Protein AF-A0A8G2F5Y2-F1 (afdb_monomer)

pLDDT: mean 88.44, std 10.43, range [53.28, 97.81]

Secondary structure (DSSP, 8-state):
-------TTSHHHHHHHHHHHTSTT-----------GGGTS-HHHHHHHHHHHHHHHTT-PPPHHHHHHHHGGG-

Mean predicted aligned error: 11.8 Å

Structure (mmCIF, N/CA/C/O backbone):
data_AF-A0A8G2F5Y2-F1
#
_entry.id   AF-A0A8G2F5Y2-F1
#
loop_
_atom_site.group_PDB
_atom_site.id
_atom_site.type_symbol
_atom_site.label_atom_id
_atom_site.label_alt_id
_atom_site.label_comp_id
_atom_site.label_asym_id
_atom_site.label_entity_id
_atom_site.label_seq_id
_atom_site.pdbx_PDB_ins_code
_atom_site.Cartn_x
_atom_site.Cartn_y
_atom_site.Cartn_z
_atom_site.occupancy
_atom_site.B_iso_or_equiv
_atom_site.auth_seq_id
_atom_site.auth_comp_id
_atom_site.auth_asym_id
_atom_site.auth_atom_id
_atom_site.pdbx_PDB_model_num
ATOM 1 N N . MET A 1 1 ? 21.491 2.179 -32.893 1.00 68.69 1 MET A N 1
ATOM 2 C CA . MET A 1 1 ? 20.335 2.359 -31.993 1.00 68.69 1 MET A CA 1
ATOM 3 C C . MET A 1 1 ? 19.423 3.357 -32.672 1.00 68.69 1 MET A C 1
ATOM 5 O O . MET A 1 1 ? 19.901 4.428 -33.020 1.00 68.69 1 MET A O 1
ATOM 9 N N . THR A 1 2 ? 18.189 2.960 -32.966 1.00 87.62 2 THR A N 1
ATOM 10 C CA . THR A 1 2 ? 17.233 3.767 -33.735 1.00 87.62 2 THR A CA 1
ATOM 11 C C . THR A 1 2 ? 16.066 4.102 -32.825 1.00 87.62 2 THR A C 1
ATOM 13 O O . THR A 1 2 ? 15.536 3.202 -32.178 1.00 87.62 2 THR A O 1
ATOM 16 N N . THR A 1 3 ? 15.682 5.374 -32.772 1.00 86.94 3 THR A N 1
ATOM 17 C CA . THR A 1 3 ? 14.551 5.839 -31.964 1.00 86.94 3 THR A CA 1
ATOM 18 C C . THR A 1 3 ? 13.326 5.992 -32.853 1.00 86.94 3 THR A C 1
ATOM 20 O O . THR A 1 3 ? 13.398 6.636 -33.898 1.00 86.94 3 THR A O 1
ATOM 23 N N . ILE A 1 4 ? 12.211 5.408 -32.427 1.00 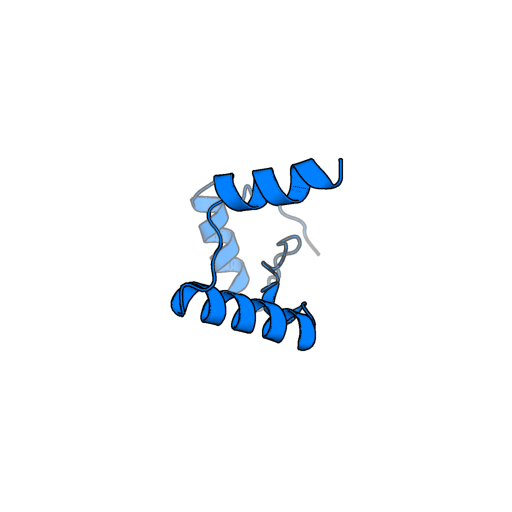88.00 4 ILE A N 1
ATOM 24 C CA . ILE A 1 4 ? 10.895 5.559 -33.049 1.00 88.00 4 ILE A CA 1
ATOM 25 C C . ILE A 1 4 ? 9.945 6.174 -32.022 1.00 88.00 4 ILE A C 1
ATOM 27 O O . ILE A 1 4 ? 10.006 5.820 -30.847 1.00 88.00 4 ILE A O 1
ATOM 31 N N . LEU A 1 5 ? 9.102 7.110 -32.455 1.00 88.31 5 LEU A N 1
ATOM 32 C CA . LEU A 1 5 ? 8.059 7.700 -31.618 1.00 88.31 5 LEU A CA 1
ATOM 33 C C . LEU A 1 5 ? 6.756 6.947 -31.887 1.00 88.31 5 LEU A C 1
ATOM 35 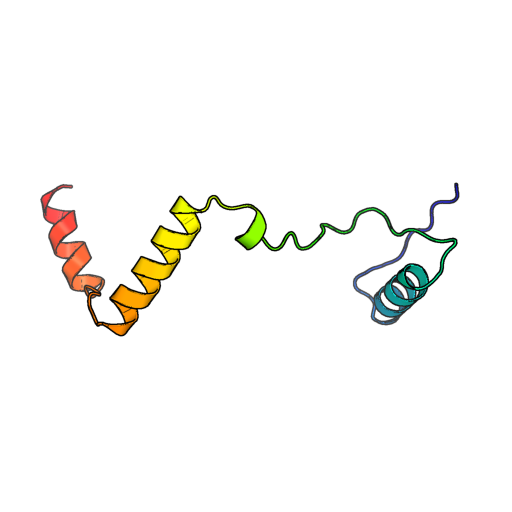O O . LEU A 1 5 ? 6.342 6.836 -33.040 1.00 88.31 5 LEU A O 1
ATOM 39 N N . ILE A 1 6 ? 6.148 6.407 -30.835 1.00 88.38 6 ILE A N 1
ATOM 40 C CA . ILE A 1 6 ? 4.892 5.655 -30.893 1.00 88.38 6 ILE A CA 1
ATOM 41 C C . ILE A 1 6 ? 3.917 6.350 -29.945 1.00 88.38 6 ILE A C 1
ATOM 43 O O . ILE A 1 6 ? 4.289 6.663 -28.818 1.00 88.38 6 ILE A O 1
ATOM 47 N N . ASP A 1 7 ? 2.691 6.594 -30.403 1.00 87.94 7 ASP A N 1
ATOM 48 C CA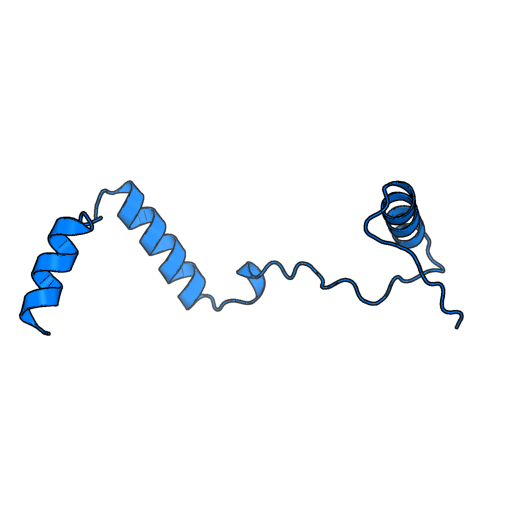 . ASP A 1 7 ? 1.603 7.054 -29.540 1.00 87.94 7 ASP A CA 1
ATOM 49 C C . ASP A 1 7 ? 1.050 5.867 -28.743 1.00 87.94 7 ASP A C 1
ATOM 51 O O . ASP A 1 7 ? 0.402 4.982 -29.302 1.00 87.94 7 ASP A O 1
ATOM 55 N N . ASP A 1 8 ? 1.319 5.835 -27.442 1.00 83.44 8 ASP A N 1
ATOM 56 C CA . ASP A 1 8 ? 0.865 4.789 -26.525 1.00 83.44 8 ASP A CA 1
ATOM 57 C C . ASP A 1 8 ? -0.608 4.937 -26.108 1.00 83.44 8 ASP A C 1
ATOM 59 O O . ASP A 1 8 ? -1.138 4.058 -25.428 1.00 83.44 8 ASP A O 1
ATOM 63 N N . ASN A 1 9 ? -1.309 5.989 -26.548 1.00 85.44 9 ASN A N 1
ATOM 64 C CA . ASN A 1 9 ? -2.739 6.182 -26.289 1.00 85.44 9 ASN A CA 1
ATOM 65 C C . ASN A 1 9 ? -3.628 5.571 -27.382 1.00 85.44 9 ASN A C 1
ATOM 67 O O . ASN A 1 9 ? -4.788 5.244 -27.114 1.00 85.44 9 ASN A O 1
ATOM 71 N N . SER A 1 10 ? -3.090 5.360 -28.587 1.00 93.25 10 SER A N 1
ATOM 72 C CA . SER A 1 10 ? -3.765 4.652 -29.682 1.00 93.25 10 SER A CA 1
ATOM 73 C C . SER A 1 10 ? -3.823 3.139 -29.425 1.00 93.25 10 SER A C 1
ATOM 75 O O . SER A 1 10 ? -2.911 2.537 -28.852 1.00 93.25 10 SER A O 1
ATOM 77 N N . TYR A 1 11 ? -4.900 2.497 -29.891 1.00 89.25 11 TYR A N 1
ATOM 78 C CA . TYR A 1 11 ? -5.048 1.039 -29.839 1.00 89.25 11 TYR A CA 1
ATOM 79 C C . TYR A 1 11 ? -3.925 0.326 -30.609 1.00 89.25 11 TYR A C 1
ATOM 81 O O . TYR A 1 11 ? -3.310 -0.618 -30.108 1.00 89.25 11 TYR A O 1
ATOM 89 N N . GLU A 1 12 ? -3.630 0.807 -31.813 1.00 92.69 12 GLU A N 1
ATOM 90 C CA . GLU A 1 12 ? -2.591 0.284 -32.693 1.00 92.69 12 GLU A CA 1
ATOM 91 C C . GLU A 1 12 ? -1.199 0.459 -32.078 1.00 92.69 12 GL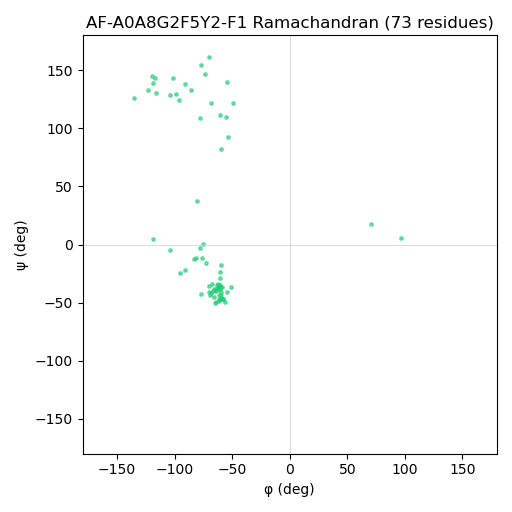U A C 1
ATOM 93 O O . GLU A 1 12 ? -0.378 -0.459 -32.142 1.00 92.69 12 GLU A O 1
ATOM 98 N N . GLY A 1 13 ? -0.951 1.602 -31.431 1.00 90.88 13 GLY A N 1
ATOM 99 C CA . GLY A 1 13 ? 0.301 1.878 -30.729 1.00 90.88 13 GLY A CA 1
ATOM 100 C C . GLY A 1 13 ? 0.562 0.904 -29.581 1.00 90.88 13 GLY A C 1
ATOM 101 O O . GLY A 1 13 ? 1.628 0.284 -29.533 1.00 90.88 13 GLY A O 1
ATOM 102 N N . LYS A 1 14 ? -0.435 0.670 -28.716 1.00 89.75 14 LYS A N 1
ATOM 103 C CA . LYS A 1 14 ? -0.346 -0.323 -27.626 1.00 89.75 14 LYS A CA 1
ATOM 104 C C . LYS A 1 14 ? -0.089 -1.735 -28.152 1.00 89.75 14 LYS A C 1
ATOM 106 O O . LYS A 1 14 ? 0.797 -2.429 -27.656 1.00 89.75 14 LYS A O 1
ATOM 111 N N . ALA A 1 15 ? -0.827 -2.159 -29.181 1.00 91.94 15 ALA A N 1
ATOM 112 C CA . ALA A 1 15 ? -0.655 -3.484 -29.779 1.00 91.94 15 ALA A CA 1
ATOM 113 C C . ALA A 1 15 ? 0.749 -3.672 -30.379 1.00 91.94 15 ALA A C 1
ATOM 115 O O . ALA A 1 15 ? 1.348 -4.745 -30.261 1.00 91.94 15 ALA A O 1
ATOM 116 N N . PHE A 1 16 ? 1.293 -2.623 -30.997 1.00 92.88 16 PHE A N 1
ATOM 117 C CA . PHE A 1 16 ? 2.632 -2.649 -31.568 1.00 92.88 16 PHE A CA 1
ATOM 118 C C . PHE A 1 16 ? 3.729 -2.688 -30.493 1.00 92.88 16 PHE A C 1
ATOM 120 O O . PHE A 1 16 ? 4.675 -3.465 -30.627 1.00 92.88 16 PHE A O 1
ATOM 127 N N . ILE A 1 17 ? 3.582 -1.936 -29.398 1.00 90.38 17 ILE A N 1
ATOM 128 C CA . ILE A 1 17 ? 4.486 -2.000 -28.235 1.00 90.38 17 ILE A CA 1
ATOM 129 C C . ILE A 1 17 ? 4.528 -3.424 -27.658 1.00 90.38 17 ILE A C 1
ATOM 131 O O . ILE A 1 17 ? 5.610 -3.981 -27.461 1.00 90.38 17 ILE A O 1
ATOM 135 N N . GLU A 1 18 ? 3.369 -4.057 -27.471 1.00 90.12 18 GLU A N 1
ATOM 136 C CA . GLU A 1 18 ? 3.278 -5.437 -26.977 1.00 90.12 18 GLU A CA 1
ATOM 137 C C . GLU A 1 18 ? 3.918 -6.459 -27.925 1.00 90.12 18 GLU A C 1
ATOM 139 O O . GLU A 1 18 ? 4.529 -7.439 -27.487 1.00 90.12 18 GLU A O 1
ATOM 144 N N . LEU A 1 19 ? 3.823 -6.236 -29.236 1.00 92.50 19 LEU A N 1
ATOM 145 C CA . LEU A 1 19 ? 4.524 -7.054 -30.221 1.00 92.50 19 LEU A CA 1
ATOM 146 C C . LEU A 1 19 ? 6.047 -6.891 -30.101 1.00 92.50 19 LEU A C 1
ATOM 148 O O . LEU A 1 19 ? 6.762 -7.895 -30.096 1.00 92.50 19 LEU A O 1
ATOM 152 N N . LEU A 1 20 ? 6.541 -5.656 -29.966 1.00 91.94 20 LEU A N 1
ATOM 153 C CA . LEU A 1 20 ? 7.972 -5.370 -29.815 1.00 91.94 20 LEU A CA 1
ATOM 154 C C . LEU A 1 20 ? 8.556 -6.025 -28.558 1.00 91.94 20 LEU A C 1
ATOM 156 O O . LEU A 1 20 ? 9.654 -6.572 -28.627 1.00 91.94 20 LEU A O 1
ATOM 160 N N . LYS A 1 21 ? 7.815 -6.051 -27.443 1.00 87.81 21 LYS A N 1
ATOM 161 C CA . LYS A 1 21 ? 8.231 -6.734 -26.201 1.00 87.81 21 LYS A CA 1
ATOM 162 C C . LYS A 1 21 ? 8.458 -8.238 -26.374 1.00 87.81 21 LYS A C 1
ATOM 164 O O . LYS A 1 21 ? 9.261 -8.822 -25.653 1.00 87.81 21 LYS A O 1
ATOM 169 N N . LYS A 1 22 ? 7.762 -8.876 -27.320 1.00 92.19 22 LYS A N 1
ATOM 170 C CA . LYS A 1 22 ? 7.894 -10.317 -27.601 1.00 92.19 22 LYS A CA 1
ATOM 171 C C . LYS A 1 22 ? 9.075 -10.645 -28.515 1.00 92.19 22 LYS A C 1
ATOM 173 O O . LYS A 1 22 ? 9.425 -11.815 -28.659 1.00 92.19 22 LYS A O 1
ATOM 178 N N . MET A 1 23 ? 9.675 -9.645 -29.157 1.00 92.94 23 MET A N 1
ATOM 179 C CA . MET A 1 23 ? 10.777 -9.828 -30.099 1.00 92.94 23 MET A CA 1
ATOM 180 C C . MET A 1 23 ? 12.129 -9.754 -29.383 1.00 92.94 23 MET A C 1
ATOM 182 O O . MET A 1 23 ? 12.371 -8.878 -28.565 1.00 92.94 23 MET A O 1
ATOM 186 N N . SER A 1 24 ? 13.059 -10.642 -29.737 1.00 91.31 24 SER A N 1
ATOM 187 C CA . SER A 1 24 ? 14.379 -10.729 -29.087 1.00 91.31 24 SER A CA 1
ATOM 188 C C . SER A 1 24 ? 15.338 -9.583 -29.430 1.00 91.31 24 SER A C 1
ATOM 190 O O . SER A 1 24 ? 16.348 -9.400 -28.754 1.00 91.31 24 SER A O 1
ATOM 192 N N . PHE A 1 25 ? 15.050 -8.831 -30.492 1.00 88.56 25 PHE A N 1
ATOM 193 C CA . PHE A 1 25 ? 15.932 -7.795 -31.036 1.00 88.56 25 PHE A CA 1
ATOM 194 C C . PHE A 1 25 ? 15.493 -6.367 -30.689 1.00 88.56 25 PHE A C 1
ATOM 196 O O . PHE A 1 25 ? 16.192 -5.416 -31.042 1.00 88.56 25 PHE A O 1
ATOM 203 N N . ALA A 1 26 ? 14.343 -6.200 -30.035 1.00 89.25 26 ALA A N 1
ATOM 204 C CA . ALA A 1 26 ? 13.785 -4.902 -29.688 1.00 89.25 26 ALA A CA 1
ATOM 205 C C . ALA A 1 26 ? 13.642 -4.768 -28.168 1.00 89.25 26 ALA A C 1
ATOM 207 O O . ALA A 1 26 ? 13.351 -5.728 -27.461 1.00 89.25 26 ALA A O 1
ATOM 208 N N . ARG A 1 27 ? 13.851 -3.553 -27.658 1.00 84.44 27 ARG A N 1
ATOM 209 C CA . ARG A 1 27 ? 13.578 -3.186 -26.266 1.00 84.44 27 ARG A CA 1
ATOM 210 C C . ARG A 1 27 ? 12.872 -1.839 -26.265 1.00 84.44 27 ARG A C 1
ATOM 212 O O . ARG A 1 27 ? 13.384 -0.885 -26.847 1.00 84.44 27 ARG A O 1
ATOM 219 N N . VAL A 1 28 ? 11.721 -1.778 -25.607 1.00 86.75 28 VAL A N 1
ATOM 220 C CA . VAL A 1 28 ? 10.967 -0.541 -25.379 1.00 86.75 28 VAL A CA 1
ATOM 221 C C . VAL A 1 28 ? 11.529 0.128 -24.121 1.00 86.75 28 VAL A C 1
ATOM 223 O O . VAL A 1 28 ? 11.797 -0.548 -23.129 1.00 86.75 28 VAL A O 1
ATOM 226 N N . LEU A 1 29 ? 11.796 1.433 -24.188 1.00 81.12 29 LEU A N 1
ATOM 227 C CA . LEU A 1 29 ? 12.345 2.241 -23.094 1.00 81.12 29 LEU A CA 1
ATOM 228 C C . LEU A 1 29 ? 11.313 3.307 -22.712 1.00 81.12 29 LEU A C 1
ATOM 230 O O . LEU A 1 29 ? 10.675 3.854 -23.606 1.00 81.12 29 LEU A O 1
ATOM 234 N N . GLY A 1 30 ? 11.191 3.637 -21.424 1.00 71.38 30 GLY A N 1
ATOM 235 C CA . GLY A 1 30 ? 10.301 4.709 -20.958 1.00 71.38 30 GLY A CA 1
ATOM 236 C C . GLY A 1 30 ? 8.931 4.257 -20.455 1.00 71.38 30 GLY A C 1
ATOM 237 O O . GLY A 1 30 ? 8.126 5.107 -20.097 1.00 71.38 30 GLY A O 1
ATOM 238 N N . GLU A 1 31 ? 8.677 2.951 -20.362 1.00 65.62 31 GLU A N 1
ATOM 239 C CA . GLU A 1 31 ? 7.619 2.482 -19.470 1.00 65.62 31 GLU A CA 1
ATOM 240 C C . GLU A 1 31 ? 8.087 2.739 -18.036 1.00 65.62 31 GLU A C 1
ATOM 242 O O . GLU A 1 31 ? 9.143 2.242 -17.625 1.00 65.62 31 GLU A O 1
ATOM 247 N N . GLU A 1 32 ? 7.313 3.508 -17.267 1.00 55.47 32 GLU A N 1
ATOM 248 C CA . GLU A 1 32 ? 7.280 3.258 -15.834 1.00 55.47 32 GLU A CA 1
ATOM 249 C C . GLU A 1 32 ? 6.891 1.790 -15.729 1.00 55.47 32 GLU A C 1
ATOM 251 O O . GLU A 1 32 ? 5.776 1.409 -16.086 1.00 55.47 32 GLU A O 1
ATOM 256 N N . GLN A 1 33 ? 7.834 0.933 -15.320 1.00 53.72 33 GLN A N 1
ATOM 257 C CA . GLN A 1 33 ? 7.407 -0.320 -14.730 1.00 53.72 33 GLN A CA 1
ATOM 258 C C . GLN A 1 33 ? 6.373 0.106 -13.706 1.00 53.72 33 GLN A C 1
ATOM 260 O O . GLN A 1 33 ? 6.675 0.955 -12.861 1.00 53.72 33 GLN A O 1
ATOM 265 N N . GLU A 1 34 ? 5.155 -0.410 -13.844 1.00 55.72 34 GLU A N 1
ATOM 266 C CA . GLU A 1 34 ? 4.192 -0.414 -12.765 1.00 55.72 34 GLU A CA 1
ATOM 267 C C . GLU A 1 34 ? 4.902 -1.207 -11.669 1.00 55.72 34 GLU A C 1
ATOM 269 O O . GLU A 1 34 ? 4.853 -2.434 -11.608 1.00 55.72 34 GLU A O 1
ATOM 274 N N . ASN A 1 35 ? 5.772 -0.514 -10.932 1.00 53.28 35 ASN A N 1
ATOM 275 C CA . ASN A 1 35 ? 6.535 -1.084 -9.858 1.00 53.28 35 ASN A CA 1
ATOM 276 C C . ASN A 1 35 ? 5.424 -1.527 -8.941 1.00 53.28 35 ASN A C 1
ATOM 278 O O . ASN A 1 35 ? 4.684 -0.676 -8.442 1.00 53.28 35 ASN A O 1
ATOM 282 N N . GLU A 1 36 ? 5.253 -2.841 -8.804 1.00 72.62 36 GLU A N 1
ATOM 283 C CA . GLU A 1 36 ? 4.397 -3.418 -7.788 1.00 72.62 36 GLU A CA 1
ATOM 284 C C . GLU A 1 36 ? 4.885 -2.815 -6.475 1.00 72.62 36 GLU A C 1
ATOM 286 O O . GLU A 1 36 ? 5.860 -3.268 -5.877 1.00 72.62 36 GLU A O 1
ATOM 291 N N . TRP A 1 37 ? 4.272 -1.704 -6.077 1.00 85.31 37 TRP A N 1
ATOM 292 C CA . TRP A 1 37 ? 4.732 -0.845 -4.992 1.00 85.31 37 TRP A CA 1
ATOM 293 C C . TRP A 1 37 ? 4.767 -1.643 -3.686 1.00 85.31 37 TRP A C 1
ATOM 295 O O . TRP A 1 37 ? 5.581 -1.382 -2.802 1.00 85.31 37 TRP A O 1
ATOM 305 N N . TRP A 1 38 ? 3.962 -2.705 -3.630 1.00 84.69 38 TRP A N 1
ATOM 306 C CA . TRP A 1 38 ? 3.968 -3.756 -2.626 1.00 84.69 38 TRP A CA 1
ATOM 307 C C . TRP A 1 38 ? 5.349 -4.392 -2.380 1.00 84.69 38 TRP A C 1
ATOM 309 O O . TRP A 1 38 ? 5.713 -4.677 -1.235 1.00 84.69 38 TRP A O 1
ATOM 319 N N . ASN A 1 39 ? 6.153 -4.554 -3.434 1.00 83.56 39 ASN A N 1
ATOM 320 C CA . ASN A 1 39 ? 7.521 -5.076 -3.364 1.00 83.56 39 ASN A CA 1
ATOM 321 C C . ASN A 1 39 ? 8.547 -4.003 -2.961 1.00 83.56 39 ASN A C 1
ATOM 323 O O . ASN A 1 39 ? 9.688 -4.337 -2.648 1.00 83.56 39 ASN A O 1
ATOM 327 N N . THR A 1 40 ? 8.157 -2.724 -2.962 1.00 88.94 40 THR A N 1
ATOM 328 C CA . THR A 1 40 ? 9.038 -1.590 -2.625 1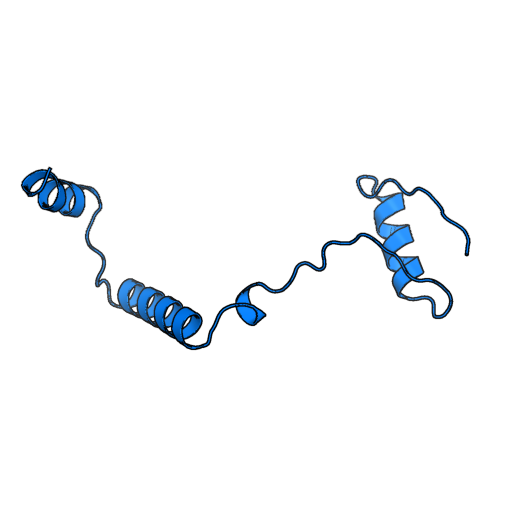.00 88.94 40 THR A CA 1
ATOM 329 C C . THR A 1 40 ? 8.938 -1.158 -1.163 1.00 88.94 40 THR A C 1
ATOM 331 O O . THR A 1 40 ? 9.894 -0.603 -0.625 1.00 88.94 40 THR A O 1
ATOM 334 N N . ILE A 1 41 ? 7.812 -1.441 -0.502 1.00 93.12 41 ILE A N 1
ATOM 335 C CA . ILE A 1 41 ? 7.624 -1.144 0.921 1.00 93.12 41 ILE A CA 1
ATOM 336 C C . ILE A 1 41 ? 8.355 -2.158 1.808 1.00 93.12 41 ILE A C 1
ATOM 338 O O . ILE A 1 41 ? 8.627 -3.300 1.424 1.00 93.12 41 ILE A O 1
ATOM 342 N N . SER A 1 42 ? 8.700 -1.742 3.019 1.00 94.94 42 SER A N 1
ATOM 343 C CA . SER A 1 42 ? 9.336 -2.600 4.011 1.00 94.94 42 SER A CA 1
ATOM 344 C C . SER A 1 42 ? 8.373 -3.656 4.552 1.00 94.94 42 SER A C 1
ATOM 346 O O . SER A 1 42 ? 7.150 -3.524 4.513 1.00 94.94 42 SER A O 1
ATOM 348 N N . GLU A 1 43 ? 8.940 -4.702 5.146 1.00 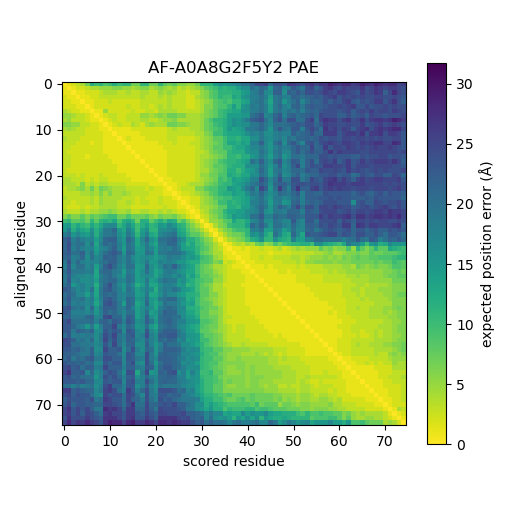94.62 43 GLU A N 1
ATOM 349 C CA . GLU A 1 43 ? 8.154 -5.745 5.806 1.00 94.62 43 GLU A CA 1
ATOM 350 C C . GLU A 1 43 ? 7.299 -5.197 6.955 1.00 94.62 43 GLU A C 1
ATOM 352 O O . GLU A 1 43 ? 6.164 -5.619 7.150 1.00 94.62 43 GLU A O 1
ATOM 357 N N . LYS A 1 44 ? 7.809 -4.197 7.682 1.00 96.75 44 LYS A N 1
ATOM 358 C CA . LYS A 1 44 ? 7.056 -3.543 8.758 1.00 96.75 44 LYS A CA 1
ATOM 359 C C . LYS A 1 44 ? 5.839 -2.790 8.228 1.00 96.75 44 LYS A C 1
ATOM 361 O O . LYS A 1 44 ? 4.800 -2.793 8.880 1.00 96.75 44 LYS A O 1
ATOM 366 N N . GLU A 1 45 ? 5.968 -2.145 7.072 1.00 97.12 45 GLU A N 1
ATOM 367 C CA . GLU A 1 45 ? 4.859 -1.435 6.430 1.00 97.12 45 GLU A CA 1
ATOM 368 C C . GLU A 1 45 ? 3.803 -2.416 5.920 1.00 97.12 45 GLU A C 1
ATOM 370 O O . GLU A 1 45 ? 2.624 -2.210 6.201 1.00 97.12 45 GLU A O 1
ATOM 375 N N . ARG A 1 46 ? 4.208 -3.526 5.283 1.00 96.38 46 ARG A N 1
ATOM 376 C CA . ARG A 1 46 ? 3.276 -4.605 4.900 1.00 96.38 46 ARG A CA 1
ATOM 377 C C . ARG A 1 46 ? 2.513 -5.149 6.103 1.00 96.38 46 ARG A C 1
ATOM 379 O O . ARG A 1 46 ? 1.288 -5.158 6.093 1.00 96.38 46 ARG A O 1
ATOM 386 N N . GLN A 1 47 ? 3.219 -5.487 7.181 1.00 97.12 47 GLN A N 1
ATOM 387 C CA . GLN A 1 47 ? 2.596 -5.979 8.415 1.00 97.12 47 GLN A CA 1
ATOM 388 C C . GLN A 1 47 ? 1.629 -4.966 9.041 1.00 97.12 47 GLN A C 1
ATOM 390 O O . GLN A 1 47 ? 0.599 -5.351 9.594 1.00 97.12 47 GLN A O 1
ATOM 395 N N . ALA A 1 48 ? 1.944 -3.669 8.974 1.00 97.31 48 ALA A N 1
ATOM 396 C CA . ALA A 1 48 ? 1.049 -2.623 9.458 1.00 97.31 48 ALA A CA 1
ATOM 397 C C . ALA A 1 48 ? -0.232 -2.531 8.613 1.00 97.31 48 ALA A C 1
ATOM 399 O O . ALA A 1 48 ? -1.316 -2.369 9.177 1.00 97.31 48 ALA A O 1
ATOM 400 N N . ILE A 1 49 ? -0.114 -2.673 7.289 1.00 96.19 49 ILE A N 1
ATOM 401 C CA . ILE A 1 49 ? -1.254 -2.708 6.364 1.00 96.19 49 ILE A CA 1
ATOM 402 C C . ILE A 1 49 ? -2.123 -3.940 6.637 1.00 96.19 49 ILE A C 1
ATOM 404 O O . ILE A 1 49 ? -3.323 -3.787 6.863 1.00 96.19 49 ILE A O 1
ATOM 408 N N . ASP A 1 50 ? -1.526 -5.132 6.708 1.00 96.88 50 ASP A N 1
ATOM 409 C CA . ASP A 1 50 ? -2.242 -6.389 6.967 1.00 96.88 50 ASP A CA 1
ATOM 410 C C . ASP A 1 50 ? -2.978 -6.355 8.310 1.00 96.88 50 ASP A C 1
ATOM 412 O O . ASP A 1 50 ? -4.138 -6.760 8.416 1.00 96.88 50 ASP A O 1
ATOM 416 N N . LYS A 1 51 ? -2.337 -5.798 9.344 1.00 97.38 51 LYS A N 1
ATOM 417 C CA . LYS A 1 51 ? -2.982 -5.574 10.640 1.00 97.38 51 LYS A CA 1
ATOM 418 C C . LYS A 1 51 ? -4.180 -4.631 10.519 1.00 97.38 51 LYS A C 1
ATOM 420 O O . LYS A 1 51 ? -5.218 -4.902 11.116 1.00 97.38 51 LYS A O 1
ATOM 425 N N . GLY A 1 52 ? -4.044 -3.538 9.767 1.00 96.94 52 GLY A N 1
ATOM 426 C CA . GLY A 1 52 ? -5.136 -2.597 9.521 1.00 96.94 52 GLY A CA 1
ATOM 427 C C . GLY A 1 52 ? -6.331 -3.262 8.837 1.00 96.94 52 GLY A C 1
ATOM 428 O O . GLY A 1 52 ? -7.465 -3.059 9.266 1.00 96.94 52 GLY A O 1
ATOM 429 N N . LEU A 1 53 ? -6.081 -4.108 7.834 1.00 97.44 53 LEU A N 1
ATOM 430 C CA . LEU A 1 53 ? -7.118 -4.894 7.159 1.00 97.44 53 LEU A CA 1
ATOM 431 C C . LEU A 1 53 ? -7.820 -5.858 8.130 1.00 97.44 53 LEU A C 1
ATOM 433 O O . LEU A 1 53 ? -9.047 -5.861 8.204 1.00 97.44 53 LEU A O 1
ATOM 437 N N . ALA A 1 54 ? -7.061 -6.595 8.946 1.00 97.81 54 ALA A N 1
ATOM 438 C CA . ALA A 1 54 ? -7.624 -7.492 9.956 1.00 97.81 54 ALA A CA 1
ATOM 439 C C . ALA A 1 54 ? -8.441 -6.745 11.029 1.00 97.81 54 ALA A C 1
ATOM 441 O O . ALA A 1 54 ? -9.473 -7.232 11.494 1.00 97.81 54 ALA A O 1
ATOM 442 N N . ASP A 1 55 ? -8.006 -5.548 11.432 1.00 97.62 55 ASP A N 1
ATOM 443 C CA . ASP A 1 55 ? -8.746 -4.713 12.378 1.00 97.62 55 ASP A CA 1
ATOM 444 C C . ASP A 1 55 ? -10.064 -4.193 11.764 1.00 97.62 55 ASP A C 1
ATOM 446 O O . ASP A 1 55 ? -11.071 -4.124 12.473 1.00 97.62 55 ASP A O 1
ATOM 450 N N . ILE A 1 56 ? -10.097 -3.905 10.454 1.00 96.62 56 ILE A N 1
ATOM 451 C CA . ILE A 1 56 ? -11.328 -3.558 9.722 1.00 96.62 56 ILE A CA 1
ATOM 452 C C . ILE A 1 56 ? -12.303 -4.737 9.707 1.00 96.62 56 ILE A C 1
ATOM 454 O O . ILE A 1 56 ? -13.469 -4.562 10.062 1.00 96.62 56 ILE A O 1
ATOM 458 N N . GLU A 1 57 ? -11.836 -5.935 9.353 1.00 96.81 57 GLU A N 1
ATOM 459 C CA . GLU A 1 57 ? -12.667 -7.149 9.336 1.00 96.81 57 GLU A CA 1
ATOM 460 C C . GLU A 1 57 ? -13.225 -7.490 10.723 1.00 96.81 57 GLU A C 1
ATOM 462 O O . GLU A 1 57 ? -14.379 -7.893 10.859 1.00 96.81 57 GLU A O 1
ATOM 467 N N . ALA A 1 58 ? -12.434 -7.257 11.772 1.00 97.31 58 ALA A N 1
ATOM 468 C CA . ALA A 1 58 ? -12.855 -7.423 13.159 1.00 97.31 58 ALA A CA 1
ATOM 469 C C . ALA A 1 58 ? -13.781 -6.297 13.669 1.00 97.31 58 ALA A C 1
ATOM 471 O O . ALA A 1 58 ? -14.157 -6.306 14.844 1.00 97.31 58 ALA A O 1
ATOM 472 N N . GLY A 1 59 ? -14.126 -5.309 12.836 1.00 95.50 59 GLY A N 1
ATOM 473 C CA . GLY A 1 59 ? -14.996 -4.190 13.203 1.00 95.50 59 GLY A CA 1
ATOM 474 C C . GLY A 1 59 ? -14.359 -3.186 14.168 1.00 95.50 59 GLY A C 1
ATOM 475 O O . GLY A 1 59 ? -15.069 -2.389 14.782 1.00 95.50 59 GLY A O 1
ATOM 476 N N . LYS A 1 60 ? -13.028 -3.174 14.309 1.00 95.62 60 LYS A N 1
ATOM 477 C CA . LYS A 1 60 ? -12.283 -2.244 15.182 1.00 95.62 60 LYS A CA 1
ATOM 478 C C . LYS A 1 60 ? -12.082 -0.873 14.529 1.00 95.62 60 LYS A C 1
ATOM 480 O O . LYS A 1 60 ? -11.045 -0.230 14.685 1.00 95.62 60 LYS A O 1
ATOM 485 N N . THR A 1 61 ? -13.082 -0.413 13.792 1.00 94.50 61 THR A N 1
ATOM 486 C CA . THR A 1 61 ? -13.102 0.902 13.153 1.00 94.50 61 THR A CA 1
ATOM 487 C C . THR A 1 61 ? -13.961 1.859 13.960 1.00 94.50 61 THR A C 1
ATOM 489 O O . THR A 1 61 ? -15.011 1.475 14.470 1.00 94.50 61 THR A O 1
ATOM 492 N N . ILE A 1 62 ? -13.551 3.122 14.034 1.00 92.50 62 ILE A N 1
ATOM 493 C CA . ILE A 1 62 ? -14.338 4.178 14.67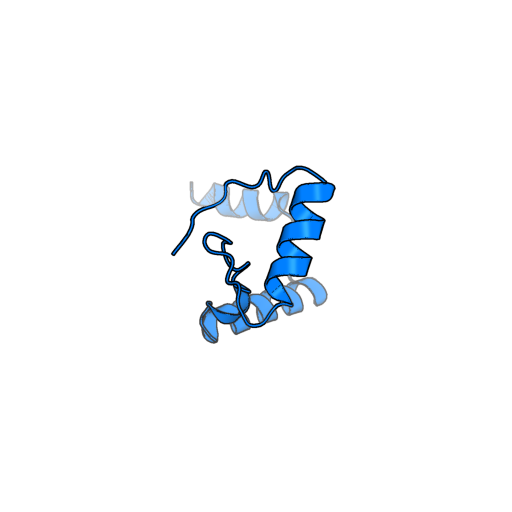3 1.00 92.50 62 ILE A CA 1
ATOM 494 C C . ILE A 1 62 ? -14.979 5.025 13.568 1.00 92.50 62 ILE A C 1
ATOM 496 O O . ILE A 1 62 ? -14.262 5.489 12.676 1.00 92.50 62 ILE A O 1
ATOM 500 N N . PRO A 1 63 ? -16.301 5.264 13.603 1.00 94.88 63 PRO A N 1
ATOM 501 C CA . PRO A 1 63 ? -16.961 6.163 12.668 1.00 94.88 63 PRO A CA 1
ATOM 502 C C . PRO A 1 63 ? -16.319 7.557 12.649 1.00 94.88 63 PRO A C 1
ATOM 504 O O . PRO A 1 63 ? -15.980 8.127 13.688 1.00 94.88 63 PRO A O 1
ATOM 507 N N . HIS A 1 64 ? -16.188 8.143 11.457 1.00 92.81 64 HIS A N 1
ATOM 508 C CA . HIS A 1 64 ? -15.510 9.430 11.267 1.00 92.81 64 HIS A CA 1
ATOM 509 C C . HIS A 1 64 ? -16.070 10.551 12.163 1.00 92.81 64 HIS A C 1
ATOM 511 O O . HIS A 1 64 ? -15.315 11.328 12.745 1.00 92.81 64 HIS A O 1
ATOM 517 N N . ASN A 1 65 ? -17.396 10.618 12.319 1.00 94.62 65 ASN A N 1
ATOM 518 C CA . ASN A 1 65 ? -18.067 11.602 13.171 1.00 94.62 65 ASN A CA 1
ATOM 519 C C . ASN A 1 65 ? -17.682 11.480 14.655 1.00 94.62 65 ASN A C 1
ATOM 521 O O . ASN A 1 65 ? -17.626 12.493 15.350 1.00 94.62 65 ASN A O 1
ATOM 525 N N . GLU A 1 66 ? -17.432 10.267 15.144 1.00 93.94 66 GLU A N 1
ATOM 526 C CA . GLU A 1 66 ? -16.989 10.014 16.511 1.00 93.94 66 GLU A CA 1
ATOM 527 C C . GLU A 1 66 ? -15.504 10.348 16.674 1.00 93.94 66 GLU A C 1
ATOM 529 O O . GLU A 1 66 ? -15.127 11.019 17.636 1.00 93.94 66 GLU A O 1
ATOM 534 N N . MET A 1 67 ? -14.669 9.963 15.706 1.00 93.62 67 MET A N 1
ATOM 535 C CA . MET A 1 67 ? -13.237 10.260 15.751 1.00 93.62 67 MET A CA 1
ATOM 536 C C . MET A 1 67 ? -12.955 11.766 15.678 1.00 93.62 67 MET A C 1
ATOM 538 O O . MET A 1 67 ? -12.115 12.272 16.423 1.00 93.62 67 MET A O 1
ATOM 542 N N . ARG A 1 68 ? -13.707 12.502 14.849 1.00 93.56 68 ARG A N 1
ATOM 543 C CA . ARG A 1 68 ? -13.616 13.965 14.746 1.00 93.56 68 ARG A CA 1
ATOM 544 C C . ARG A 1 68 ? -13.870 14.647 16.093 1.00 93.56 68 ARG A C 1
ATOM 546 O O . ARG A 1 68 ? -13.055 15.460 16.509 1.00 93.56 68 ARG A O 1
ATOM 553 N N . LYS A 1 69 ? -14.926 14.252 16.817 1.00 94.50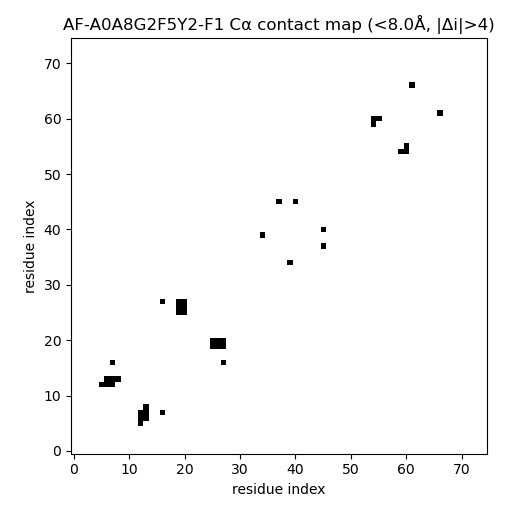 69 LYS A N 1
ATOM 554 C CA . LYS A 1 69 ? -15.238 14.802 18.152 1.00 94.50 69 LYS A CA 1
ATOM 555 C C . LYS A 1 69 ? -14.107 14.591 19.159 1.00 94.50 69 LYS A C 1
ATOM 557 O O . LYS A 1 69 ? -13.885 15.446 20.005 1.00 94.50 69 LYS A O 1
ATOM 562 N N . ARG A 1 70 ? -13.414 13.447 19.095 1.00 92.69 70 ARG A N 1
ATOM 563 C CA . ARG A 1 70 ? -12.269 13.153 19.974 1.00 92.69 70 ARG A CA 1
ATOM 564 C C . ARG A 1 70 ? -11.077 14.052 19.651 1.00 92.69 70 ARG A C 1
ATOM 566 O O . ARG A 1 70 ? -10.435 14.539 20.569 1.00 92.69 70 ARG A O 1
ATOM 573 N N . TYR A 1 71 ? -10.794 14.279 18.369 1.00 91.00 71 TYR A N 1
ATOM 574 C CA . TYR A 1 71 ? -9.689 15.140 17.931 1.00 91.00 71 TYR A CA 1
ATOM 575 C C . TYR A 1 71 ? -9.934 16.625 18.202 1.00 91.00 71 TYR A C 1
ATOM 577 O O . TYR A 1 71 ? -9.003 17.331 18.571 1.00 91.00 71 TYR A O 1
ATOM 585 N N . GLU A 1 72 ? -11.179 17.085 18.084 1.00 91.38 72 GLU A N 1
ATOM 586 C CA . GLU A 1 72 ? -11.580 18.465 18.397 1.00 91.38 72 GLU A CA 1
ATOM 587 C C . GLU A 1 72 ? -11.314 18.867 19.854 1.00 91.38 72 GLU A C 1
ATOM 589 O O . GLU A 1 72 ? -11.274 20.049 20.154 1.00 91.38 72 GLU A O 1
ATOM 594 N N . GLN A 1 73 ? -11.105 17.911 20.764 1.00 86.75 73 GLN A N 1
ATOM 595 C CA . GLN A 1 73 ? -10.737 18.196 22.157 1.00 86.75 73 GLN A CA 1
ATOM 596 C C . GLN A 1 73 ? -9.268 18.617 22.325 1.00 86.75 73 GLN A C 1
ATOM 598 O O . GLN A 1 73 ? -8.887 19.061 23.406 1.00 86.75 73 GLN A O 1
ATOM 603 N N . TRP A 1 74 ? -8.448 18.448 21.285 1.00 85.88 74 TRP A N 1
ATOM 604 C CA . TRP A 1 74 ? -7.004 18.704 21.297 1.00 85.88 74 TRP A CA 1
ATOM 605 C C . TRP A 1 74 ? -6.573 19.787 20.29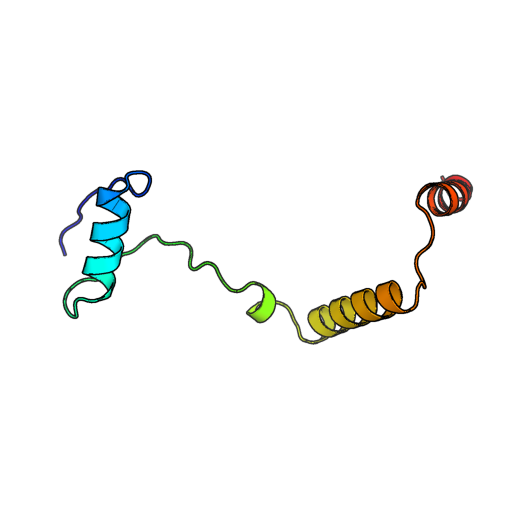5 1.00 85.88 74 TRP A C 1
ATOM 607 O O . TRP A 1 74 ? -5.373 20.010 20.130 1.00 85.88 74 TRP A O 1
ATOM 617 N N . LEU A 1 75 ? -7.535 20.426 19.622 1.00 75.62 75 LEU A N 1
ATOM 618 C CA . LEU A 1 75 ? -7.355 21.561 18.710 1.00 75.62 75 LEU A CA 1
ATOM 619 C C . LEU A 1 75 ? -7.890 22.835 19.366 1.00 75.62 75 LEU A C 1
ATOM 621 O O . LEU A 1 75 ? -7.248 23.889 19.171 1.00 75.62 75 LEU A O 1
#

Solvent-accessible surface area (backbone atoms only — not comparable to full-atom values): 4927 Å² total; per-residue (Å²): 140,85,90,80,90,72,57,72,85,42,73,69,34,41,54,50,53,58,52,40,67,74,38,94,88,48,80,88,80,85,71,76,70,82,64,62,57,78,79,72,52,52,71,69,56,52,53,53,50,54,50,50,52,52,35,52,76,71,60,73,64,75,58,67,76,62,52,49,60,62,51,61,75,80,111

Radius of gyration: 23.17 Å; Cα contacts (8 Å, |Δi|>4): 21; chains: 1; bounding box: 38×32×56 Å

Sequence (75 aa):
MTTILIDDNSYEGKAFIELLKKMSFARVLGEEQENEWWNTISEKERQAIDKGLADIEAGKTIPHNEMRKRYEQWL

Organism: NCBI:txid871327

Foldseek 3Di:
DDDDDADCVDPVSVVVQVVQVPDPVHDDPDDPPPPPCVVVDDPVVVVVVVVVVVCVVVVVDDDPVVVVVVVVVVD